Protein AF-E4MF22-F1 (afdb_monomer)

Structure (mmCIF, N/CA/C/O backbone):
data_AF-E4MF22-F1
#
_entry.id   AF-E4MF22-F1
#
loop_
_atom_site.group_PDB
_atom_site.id
_atom_site.type_symbol
_atom_site.label_atom_id
_atom_site.label_alt_id
_atom_site.label_comp_id
_atom_site.label_asym_id
_atom_site.label_entity_id
_atom_site.label_seq_id
_atom_site.pdbx_PDB_ins_code
_atom_site.Cartn_x
_atom_site.Cartn_y
_atom_site.Cartn_z
_atom_site.occupancy
_atom_site.B_iso_or_equiv
_atom_site.auth_seq_id
_atom_site.auth_comp_id
_atom_site.auth_asym_id
_atom_site.auth_atom_id
_atom_site.pdbx_PDB_model_num
ATOM 1 N N . MET A 1 1 ? -32.789 17.897 44.581 1.00 62.75 1 MET A N 1
ATOM 2 C CA . MET A 1 1 ? -32.232 18.444 43.321 1.00 62.75 1 MET A CA 1
ATOM 3 C C . MET A 1 1 ? -33.389 18.902 42.444 1.00 62.75 1 MET A C 1
ATOM 5 O O . MET A 1 1 ? -34.308 18.106 42.280 1.00 62.75 1 MET A O 1
A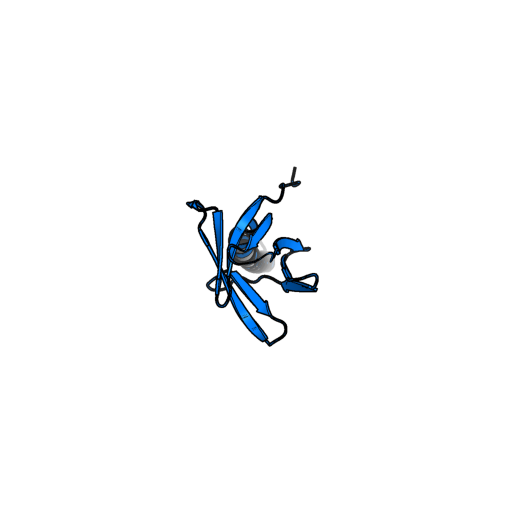TOM 9 N N . PRO A 1 2 ? -33.398 20.145 41.931 1.00 79.56 2 PRO A N 1
ATOM 10 C CA . PRO A 1 2 ? -34.496 20.634 41.097 1.00 79.56 2 PRO A CA 1
ATOM 11 C C . PRO A 1 2 ? -34.624 19.784 39.824 1.00 79.56 2 PRO A C 1
ATOM 13 O O . PRO A 1 2 ? -33.6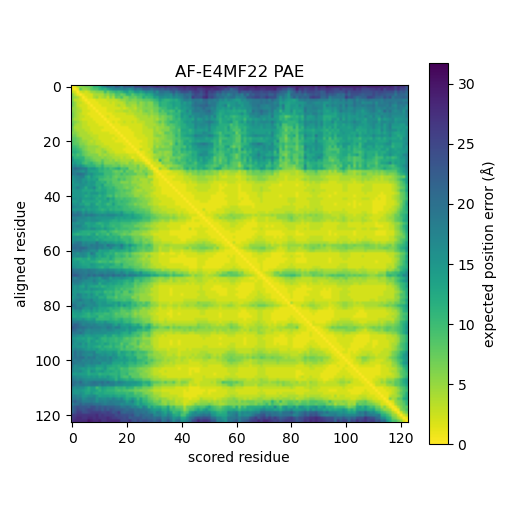14 19.374 39.249 1.00 79.56 2 PRO A O 1
ATOM 16 N N . ALA A 1 3 ? -35.858 19.504 39.394 1.00 76.75 3 ALA A N 1
ATOM 17 C CA . ALA A 1 3 ? -36.154 18.622 38.258 1.00 76.75 3 ALA A CA 1
ATOM 18 C C . ALA A 1 3 ? -35.398 19.027 36.976 1.00 76.75 3 ALA A C 1
ATOM 20 O O . ALA A 1 3 ? -34.868 18.168 36.271 1.00 76.75 3 ALA A O 1
ATOM 21 N N . ALA A 1 4 ? -35.244 20.336 36.760 1.00 77.06 4 ALA A N 1
ATOM 22 C CA . ALA A 1 4 ? -34.482 20.908 35.653 1.00 77.06 4 ALA A CA 1
ATOM 23 C C . ALA A 1 4 ? -32.995 20.498 35.653 1.00 77.06 4 ALA A C 1
ATOM 25 O O . ALA A 1 4 ? -32.436 20.190 34.605 1.00 77.06 4 ALA A O 1
ATOM 26 N N . MET A 1 5 ? -32.352 20.416 36.823 1.00 85.81 5 MET A N 1
ATOM 27 C CA . MET A 1 5 ? -30.935 20.039 36.932 1.00 85.81 5 MET A CA 1
ATOM 28 C C . MET A 1 5 ? -30.717 18.553 36.631 1.00 85.81 5 MET A C 1
ATOM 30 O O . MET A 1 5 ? -29.722 18.179 36.018 1.00 85.81 5 MET A O 1
ATOM 34 N N . LYS A 1 6 ? -31.677 17.702 37.012 1.00 81.56 6 LYS A N 1
ATOM 35 C CA . LYS A 1 6 ? -31.640 16.272 36.685 1.00 81.56 6 LYS A CA 1
ATOM 36 C C . LYS A 1 6 ? -31.788 16.061 35.177 1.00 81.56 6 LYS A C 1
ATOM 38 O O . LYS A 1 6 ? -31.046 15.274 34.603 1.00 81.56 6 LYS A O 1
ATOM 43 N N . GLN A 1 7 ? -32.698 16.793 34.537 1.00 83.88 7 GLN A N 1
ATOM 44 C CA . GLN A 1 7 ? -32.909 16.729 33.091 1.00 83.88 7 GLN A CA 1
ATOM 45 C C . GLN A 1 7 ? -31.681 17.216 32.304 1.00 83.88 7 GLN A C 1
ATOM 47 O O . GLN A 1 7 ? -31.274 16.557 31.350 1.00 83.88 7 GLN A O 1
ATOM 52 N N . LEU A 1 8 ? -31.040 18.305 32.744 1.00 90.69 8 LEU A N 1
ATOM 53 C CA . LEU A 1 8 ? -29.805 18.806 32.137 1.00 90.69 8 LEU A CA 1
ATOM 54 C C . LEU A 1 8 ? -28.663 17.780 32.222 1.00 90.69 8 LEU A C 1
ATOM 56 O O . LEU A 1 8 ? -27.993 17.532 31.225 1.00 90.69 8 LEU A O 1
ATOM 60 N N . LEU A 1 9 ? -28.481 17.133 33.379 1.00 89.62 9 LEU A N 1
ATOM 61 C CA . LEU A 1 9 ? -27.462 16.093 33.558 1.00 89.62 9 LEU A CA 1
ATOM 62 C C . LEU A 1 9 ? -27.671 14.902 32.614 1.00 89.62 9 LEU A C 1
ATOM 64 O O . LEU A 1 9 ? -26.703 14.409 32.040 1.00 89.62 9 LEU A O 1
ATOM 68 N N . TRP A 1 10 ? -28.918 14.466 32.409 1.00 89.25 10 TRP A N 1
ATOM 69 C CA . TRP A 1 10 ? -29.229 13.391 31.460 1.00 89.25 10 TRP A CA 1
ATOM 70 C C . TRP A 1 10 ? -28.922 13.775 30.011 1.00 89.25 10 TRP A C 1
ATOM 72 O O . TRP A 1 10 ? -28.389 12.954 29.266 1.00 89.25 10 TRP A O 1
ATOM 82 N N . ILE A 1 11 ? -29.200 15.022 29.621 1.00 92.38 11 ILE A N 1
ATOM 83 C CA . ILE A 1 11 ? -28.857 15.533 28.288 1.00 92.38 11 ILE A CA 1
ATOM 84 C C . ILE A 1 11 ? -27.334 15.572 28.113 1.00 92.38 11 ILE A C 1
ATOM 86 O O . ILE A 1 11 ? -26.822 15.057 27.122 1.00 92.38 11 ILE A O 1
ATOM 90 N N . CYS A 1 12 ? -26.598 16.111 29.089 1.00 92.31 12 CYS A N 1
ATOM 91 C CA . CYS A 1 12 ? -25.136 16.145 29.053 1.00 92.31 12 CYS A CA 1
ATOM 92 C C . CYS A 1 12 ? -24.529 14.738 28.984 1.00 92.31 12 CYS A C 1
ATOM 94 O O . CYS A 1 12 ? -23.619 14.512 28.191 1.00 92.31 12 CYS A O 1
ATOM 96 N N . ALA A 1 13 ? -25.049 13.787 29.765 1.00 92.44 13 ALA A N 1
ATOM 97 C CA . ALA A 1 13 ? -24.599 12.398 29.735 1.00 92.44 13 ALA A CA 1
ATOM 98 C C . ALA A 1 13 ? -24.860 11.739 28.372 1.00 92.44 13 ALA A C 1
ATOM 100 O O . ALA A 1 13 ? -23.978 11.067 27.843 1.00 92.44 13 ALA A O 1
ATOM 101 N N . GLY A 1 14 ? -26.034 11.971 27.773 1.00 92.00 14 GLY A N 1
ATOM 102 C CA . GLY A 1 14 ? -26.361 11.476 26.435 1.00 92.00 14 GLY A CA 1
ATOM 103 C C . GLY A 1 14 ? -25.440 12.052 25.359 1.00 92.00 14 GLY A C 1
ATOM 104 O O . GLY A 1 14 ? -24.875 11.303 24.566 1.00 92.00 14 GLY A O 1
ATOM 105 N N . ILE A 1 15 ? -25.215 13.369 25.379 1.00 94.00 15 ILE A N 1
ATOM 106 C CA . ILE A 1 15 ? -24.286 14.037 24.459 1.00 94.00 15 ILE A CA 1
ATOM 107 C C . ILE A 1 15 ? -22.873 13.464 24.629 1.00 94.00 15 ILE A C 1
ATOM 109 O O . ILE A 1 15 ? -22.274 13.020 23.651 1.00 94.00 15 ILE A O 1
ATOM 113 N N . LEU A 1 16 ? -22.362 13.384 25.860 1.00 95.12 16 LEU A N 1
ATOM 114 C CA . LEU A 1 16 ? -21.024 12.856 26.139 1.00 95.12 16 LEU A CA 1
ATOM 115 C C . LEU A 1 16 ? -20.868 11.405 25.662 1.00 95.12 16 LEU A C 1
ATOM 117 O O . LEU A 1 16 ? -19.845 11.056 25.072 1.00 95.12 16 LEU A O 1
ATOM 121 N N . LEU A 1 17 ? -21.893 10.572 25.866 1.00 94.31 17 LEU A N 1
ATOM 122 C CA . LEU A 1 17 ? -21.908 9.189 25.396 1.00 94.31 17 LEU A CA 1
ATOM 123 C C . LEU A 1 17 ? -21.828 9.119 23.866 1.00 94.31 17 LEU A C 1
ATOM 125 O O . LEU A 1 17 ? -21.016 8.363 23.335 1.00 94.31 17 LEU A O 1
ATOM 129 N N . THR A 1 18 ? -22.616 9.932 23.154 1.00 92.38 18 THR A N 1
ATOM 130 C CA . THR A 1 18 ? -22.573 9.971 21.682 1.00 92.38 18 THR A CA 1
ATOM 131 C C . THR A 1 18 ? -21.218 10.449 21.158 1.00 92.38 18 THR A C 1
ATOM 133 O O . THR A 1 18 ? -20.654 9.800 20.279 1.00 92.38 18 THR A O 1
ATOM 136 N N . PHE A 1 19 ? -20.635 11.503 21.739 1.00 91.06 19 PHE A N 1
ATOM 137 C CA . PHE A 1 19 ? -19.290 11.965 21.381 1.00 91.06 19 PHE A CA 1
ATOM 138 C C . PHE A 1 19 ? -18.230 10.889 21.614 1.00 91.06 19 PHE A C 1
ATOM 140 O O . PHE A 1 19 ? -17.389 10.659 20.749 1.00 91.06 19 PHE A O 1
ATOM 147 N N . THR A 1 20 ? -18.292 10.199 22.754 1.00 91.25 20 THR A N 1
ATOM 148 C CA . THR A 1 20 ? -17.344 9.127 23.087 1.00 91.25 20 THR A CA 1
ATOM 149 C C . THR A 1 20 ? -17.451 7.970 22.096 1.00 91.25 20 THR A C 1
ATOM 151 O O . THR A 1 20 ? -16.432 7.457 21.638 1.00 91.25 20 THR A O 1
ATOM 154 N N . ALA A 1 21 ? -18.671 7.588 21.709 1.00 90.88 21 ALA A N 1
ATOM 155 C CA . ALA A 1 21 ? -18.893 6.549 20.709 1.00 90.88 21 ALA A CA 1
ATOM 156 C C . ALA A 1 21 ? -18.340 6.943 19.328 1.00 90.88 21 ALA A C 1
ATOM 158 O O . ALA A 1 21 ? -17.672 6.134 18.686 1.00 90.88 21 ALA A O 1
ATOM 159 N N . VAL A 1 22 ? -18.563 8.188 18.887 1.00 89.00 22 VAL A N 1
ATOM 160 C CA . VAL A 1 22 ? -18.039 8.701 17.607 1.00 89.00 22 VAL A CA 1
ATOM 161 C C . VAL A 1 22 ? -16.512 8.749 17.614 1.00 89.00 22 VAL A C 1
ATOM 163 O O . VAL A 1 22 ? -15.885 8.274 16.669 1.00 89.00 22 VAL A O 1
ATOM 166 N N . LEU A 1 23 ? -15.907 9.269 18.684 1.00 84.31 23 LEU A N 1
ATOM 167 C CA . LEU A 1 23 ? -14.452 9.339 18.818 1.00 84.31 23 LEU A CA 1
ATOM 168 C C . LEU A 1 23 ? -13.832 7.934 18.852 1.00 84.31 23 LEU A C 1
ATOM 170 O O . LEU A 1 23 ? -12.838 7.675 18.178 1.00 84.31 23 LEU A O 1
ATOM 174 N N . GLY A 1 24 ? -14.450 7.011 19.592 1.00 82.62 24 GLY A N 1
ATOM 175 C CA . GLY A 1 24 ? -14.030 5.613 19.653 1.00 82.62 24 GLY A CA 1
ATOM 176 C C . GLY A 1 24 ? -14.101 4.925 18.289 1.00 82.62 24 GLY A C 1
ATOM 177 O O . GLY A 1 24 ? -13.145 4.265 17.890 1.00 82.62 24 GLY A O 1
ATOM 178 N N . ALA A 1 25 ? -15.188 5.125 17.539 1.00 80.31 25 ALA A N 1
ATOM 179 C CA . ALA A 1 25 ? -15.314 4.606 16.180 1.00 80.31 25 ALA A CA 1
ATOM 180 C C . ALA A 1 25 ? -14.249 5.205 15.250 1.00 80.31 25 ALA A C 1
ATOM 182 O O . ALA A 1 25 ? -13.572 4.459 14.547 1.00 80.31 25 ALA A O 1
ATOM 183 N N . PHE A 1 26 ? -14.046 6.526 15.286 1.00 75.62 26 PHE A N 1
ATOM 184 C CA . PHE A 1 26 ? -13.014 7.196 14.494 1.00 75.62 26 PHE A CA 1
ATOM 185 C C . PHE A 1 26 ? -11.626 6.615 14.773 1.00 75.62 26 PHE A C 1
ATOM 187 O O . PHE A 1 26 ? -10.930 6.235 13.834 1.00 75.62 26 PHE A O 1
ATOM 194 N N . HIS A 1 27 ? -11.257 6.460 16.048 1.00 75.56 27 HIS A N 1
ATOM 195 C CA . HIS A 1 27 ? -9.999 5.824 16.419 1.00 75.56 27 HIS A CA 1
ATOM 196 C C . HIS A 1 27 ? -9.912 4.397 15.896 1.00 75.56 27 HIS A C 1
ATOM 198 O O . HIS A 1 27 ? -8.900 4.053 15.307 1.00 75.56 27 HIS A O 1
ATOM 204 N N . LEU A 1 28 ? -10.954 3.578 16.044 1.00 74.38 28 LEU A N 1
ATOM 205 C CA . LEU A 1 28 ? -10.922 2.198 15.564 1.00 74.38 28 LEU A CA 1
ATOM 206 C C . LEU A 1 28 ? -10.748 2.109 14.046 1.00 74.38 28 LEU A C 1
ATOM 208 O O . LEU A 1 28 ? -9.914 1.331 13.598 1.00 74.38 28 LEU A O 1
ATOM 212 N N . PHE A 1 29 ? -11.488 2.893 13.259 1.00 67.75 29 PHE A N 1
ATOM 213 C CA . PHE A 1 29 ? -11.389 2.852 11.797 1.00 67.75 29 PHE A CA 1
ATOM 214 C C . PHE A 1 29 ? -10.070 3.442 11.289 1.00 67.75 29 PHE A C 1
ATOM 216 O O . PHE A 1 29 ? -9.388 2.822 10.474 1.00 67.75 29 PHE A O 1
ATOM 223 N N . TYR A 1 30 ? -9.676 4.607 11.798 1.00 68.56 30 TYR A N 1
ATOM 224 C CA . TYR A 1 30 ? -8.482 5.308 11.337 1.00 68.56 30 TYR A CA 1
ATOM 225 C C . TYR A 1 30 ? -7.189 4.601 11.769 1.00 68.56 30 TYR A C 1
ATOM 227 O O . TYR A 1 30 ? -6.289 4.371 10.960 1.00 68.56 30 TYR A O 1
ATOM 235 N N . ASP A 1 31 ? -7.117 4.165 13.029 1.00 77.00 31 ASP A N 1
ATOM 236 C CA . ASP A 1 31 ? -5.995 3.366 13.530 1.00 77.00 31 ASP A CA 1
ATOM 237 C C . ASP A 1 31 ? -5.926 1.998 12.832 1.00 77.00 31 ASP A C 1
ATOM 239 O O . ASP A 1 31 ? -4.855 1.400 12.720 1.00 77.00 31 ASP A O 1
ATOM 243 N N . TYR A 1 32 ? -7.050 1.487 12.321 1.00 78.62 32 TYR A N 1
ATOM 244 C CA . TYR A 1 32 ? -7.056 0.252 11.547 1.00 78.62 32 TYR A CA 1
ATOM 245 C C . TYR A 1 32 ? -6.420 0.423 10.163 1.00 78.62 32 TYR A C 1
ATOM 247 O O . TYR A 1 32 ? -5.538 -0.369 9.821 1.00 78.62 32 TYR A O 1
ATOM 255 N N . GLU A 1 33 ? -6.779 1.458 9.389 1.00 81.75 33 GLU A N 1
ATOM 256 C CA . GLU A 1 33 ? -6.099 1.737 8.110 1.00 81.75 33 GLU A CA 1
ATOM 257 C C . GLU A 1 33 ? -4.598 1.960 8.324 1.00 81.75 33 GLU A C 1
ATOM 259 O O . GLU A 1 33 ? -3.761 1.367 7.635 1.00 81.75 33 GLU A O 1
ATOM 264 N N . TYR A 1 34 ? -4.257 2.741 9.351 1.00 85.50 34 TYR A N 1
ATOM 265 C CA . TYR A 1 34 ? -2.879 3.013 9.732 1.00 85.50 34 TYR A CA 1
ATOM 266 C C . TYR A 1 34 ? -2.107 1.725 10.050 1.00 85.50 34 TYR A C 1
ATOM 268 O O . TYR A 1 34 ? -1.025 1.499 9.506 1.00 85.50 34 TYR A O 1
ATOM 276 N N . ARG A 1 35 ? -2.680 0.815 10.850 1.00 85.88 35 ARG A N 1
ATOM 277 C CA . ARG A 1 35 ? -2.066 -0.485 11.174 1.00 85.88 35 ARG A CA 1
ATOM 278 C C . ARG A 1 35 ? -1.899 -1.405 9.965 1.00 85.88 35 ARG A C 1
ATOM 280 O O . ARG A 1 35 ? -0.990 -2.235 9.971 1.00 85.88 35 ARG A O 1
ATOM 287 N N . LYS A 1 36 ? -2.749 -1.289 8.940 1.00 89.69 36 LYS A N 1
ATOM 288 C CA . LYS A 1 36 ? -2.653 -2.102 7.717 1.00 89.69 36 LYS A CA 1
ATOM 289 C C . LYS A 1 36 ? -1.633 -1.560 6.726 1.00 89.69 36 LYS A C 1
ATOM 291 O O . LYS A 1 36 ? -0.935 -2.358 6.104 1.00 89.69 36 LYS A O 1
ATOM 296 N N . ILE A 1 37 ? -1.521 -0.238 6.597 1.00 92.69 37 ILE A N 1
ATOM 297 C CA . ILE A 1 37 ? -0.639 0.382 5.602 1.00 92.69 37 ILE A CA 1
ATOM 298 C C . ILE A 1 37 ? 0.761 0.642 6.164 1.00 92.69 37 ILE A C 1
ATOM 300 O O . ILE A 1 37 ? 1.740 0.403 5.464 1.00 92.69 37 ILE A O 1
ATOM 304 N N . ARG A 1 38 ? 0.909 1.043 7.434 1.00 91.19 38 ARG A N 1
ATOM 305 C CA . ARG A 1 38 ? 2.223 1.361 8.025 1.00 91.19 38 ARG A CA 1
ATOM 306 C C . ARG A 1 38 ? 3.289 0.267 7.853 1.00 91.19 38 ARG A C 1
ATOM 308 O O . ARG A 1 38 ? 4.430 0.620 7.556 1.00 91.19 38 ARG A O 1
ATOM 315 N N . PRO A 1 39 ? 2.990 -1.042 7.981 1.00 91.25 39 PRO A N 1
ATOM 316 C CA . PRO A 1 39 ? 3.986 -2.092 7.749 1.00 91.25 39 PRO A CA 1
ATOM 317 C C . PRO A 1 39 ? 4.549 -2.112 6.319 1.00 91.25 39 PRO A C 1
ATOM 319 O O . PRO A 1 39 ? 5.625 -2.666 6.080 1.00 91.25 39 PRO A O 1
ATOM 322 N N . LEU A 1 40 ? 3.839 -1.516 5.359 1.00 94.44 40 LEU A N 1
ATOM 323 C CA . LEU A 1 40 ? 4.272 -1.401 3.971 1.00 94.44 40 LEU A CA 1
ATOM 324 C C . LEU A 1 40 ? 5.299 -0.282 3.763 1.00 94.44 40 LEU A C 1
ATOM 326 O O . LEU A 1 40 ? 5.984 -0.279 2.744 1.00 94.44 40 LEU A O 1
ATOM 330 N N . CYS A 1 41 ? 5.447 0.646 4.711 1.00 94.56 41 CYS A N 1
ATOM 331 C CA . CYS A 1 41 ? 6.342 1.785 4.554 1.00 94.56 41 CYS A CA 1
ATOM 332 C C . CYS A 1 41 ? 7.802 1.363 4.365 1.00 94.56 41 CYS A C 1
ATOM 334 O O . CYS A 1 41 ? 8.340 0.526 5.097 1.00 94.56 41 CYS A O 1
ATOM 336 N N . GLY A 1 42 ? 8.467 1.983 3.399 1.00 95.06 42 GLY A N 1
ATOM 337 C CA . GLY A 1 42 ? 9.833 1.672 3.014 1.00 95.06 42 GLY A CA 1
ATOM 338 C C . GLY A 1 42 ? 10.029 1.695 1.507 1.00 95.06 42 GLY A C 1
ATOM 339 O O . GLY A 1 42 ? 9.120 2.032 0.744 1.00 95.06 42 GLY A O 1
ATOM 340 N N . ALA A 1 43 ? 11.240 1.332 1.096 1.00 96.69 43 ALA A N 1
ATOM 341 C CA . ALA A 1 43 ? 11.599 1.197 -0.303 1.00 96.69 43 ALA A CA 1
ATOM 342 C C . ALA A 1 43 ? 11.524 -0.268 -0.737 1.00 96.69 43 ALA A C 1
ATOM 344 O O . ALA A 1 43 ? 11.871 -1.195 0.001 1.00 96.69 43 ALA A O 1
ATOM 345 N N . TRP A 1 44 ? 11.086 -0.446 -1.971 1.00 97.25 44 TRP A N 1
ATOM 346 C CA . TRP A 1 44 ? 10.791 -1.714 -2.603 1.00 97.25 44 TRP A CA 1
ATOM 347 C C . TRP A 1 44 ? 11.359 -1.711 -4.018 1.00 97.25 44 TRP A C 1
ATOM 349 O O . TRP A 1 44 ? 11.419 -0.673 -4.685 1.00 97.25 44 TRP A O 1
ATOM 359 N N . HIS A 1 45 ? 11.773 -2.881 -4.482 1.00 96.50 45 HIS A N 1
ATOM 360 C CA . HIS A 1 45 ? 12.322 -3.070 -5.815 1.00 96.50 45 HIS A CA 1
ATOM 361 C C . HIS A 1 45 ? 11.606 -4.212 -6.519 1.00 96.50 45 HIS A C 1
ATOM 363 O O . HIS A 1 45 ? 11.334 -5.239 -5.892 1.00 96.50 45 HIS A O 1
ATOM 369 N N . SER A 1 46 ? 11.271 -4.002 -7.790 1.00 95.88 46 SER A N 1
ATOM 370 C CA . SER A 1 46 ? 10.621 -5.012 -8.619 1.00 95.88 46 SER A CA 1
ATOM 371 C C . SER A 1 46 ? 11.490 -6.269 -8.729 1.00 95.88 46 SER A C 1
ATOM 373 O O . SER A 1 46 ? 12.716 -6.234 -8.612 1.00 95.88 46 SER A O 1
ATOM 375 N N . THR A 1 47 ? 10.828 -7.410 -8.899 1.00 95.12 47 THR A N 1
ATOM 376 C CA . THR A 1 47 ? 11.475 -8.696 -9.180 1.00 95.12 47 THR A CA 1
ATOM 377 C C . THR A 1 47 ? 11.645 -8.970 -10.676 1.00 95.12 47 THR A C 1
ATOM 379 O O . THR A 1 47 ? 12.303 -9.948 -11.027 1.00 95.12 47 THR A O 1
ATOM 382 N N . LEU A 1 48 ? 11.078 -8.125 -11.544 1.00 92.62 48 LEU A N 1
ATOM 383 C CA . LEU A 1 48 ? 11.071 -8.287 -12.999 1.00 92.62 48 LEU A CA 1
ATOM 384 C C . LEU A 1 48 ? 11.928 -7.248 -13.730 1.00 92.62 48 LEU A C 1
ATOM 386 O O . LEU A 1 48 ? 12.548 -7.584 -14.738 1.00 92.62 48 LEU A O 1
ATOM 390 N N . ASP A 1 49 ? 11.943 -5.995 -13.273 1.00 92.56 49 ASP A N 1
ATOM 391 C CA . ASP A 1 49 ? 12.685 -4.908 -13.915 1.00 92.56 49 ASP A CA 1
ATOM 392 C C . ASP A 1 49 ? 13.235 -3.886 -12.897 1.00 92.56 49 ASP A C 1
ATOM 394 O O . ASP A 1 49 ? 13.126 -4.060 -11.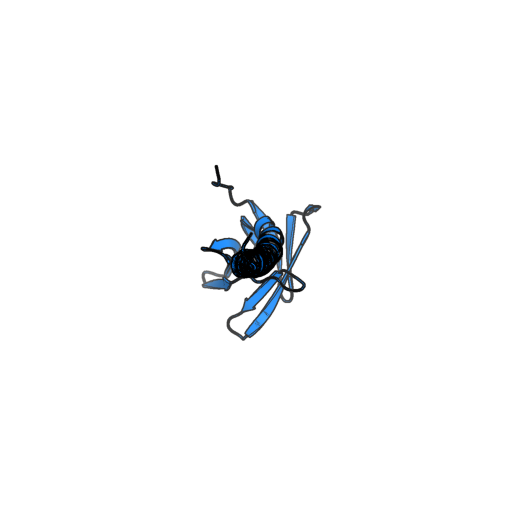686 1.00 92.56 49 ASP A O 1
ATOM 398 N N . ASP A 1 50 ? 13.845 -2.801 -13.385 1.00 92.12 50 ASP A N 1
ATOM 399 C CA . ASP A 1 50 ? 14.446 -1.760 -12.536 1.00 92.12 50 ASP A CA 1
ATOM 400 C C . ASP A 1 50 ? 13.419 -0.854 -11.820 1.00 92.12 50 ASP A C 1
ATOM 402 O O . ASP A 1 50 ? 13.789 0.185 -11.255 1.00 92.12 50 ASP A O 1
ATOM 406 N N . THR A 1 51 ? 12.124 -1.192 -11.842 1.00 95.50 51 THR A N 1
ATOM 407 C CA . THR A 1 51 ? 11.080 -0.391 -11.196 1.00 95.50 51 THR A CA 1
ATOM 408 C C . THR A 1 51 ? 11.308 -0.314 -9.688 1.00 95.50 51 THR A C 1
ATOM 410 O O . THR A 1 51 ? 11.551 -1.306 -8.992 1.00 95.50 51 THR A O 1
ATOM 413 N N . ARG A 1 52 ? 11.207 0.905 -9.158 1.00 96.06 52 ARG A N 1
ATOM 414 C CA . ARG A 1 52 ? 11.303 1.190 -7.724 1.00 96.06 52 ARG A CA 1
ATOM 415 C C . ARG A 1 52 ? 9.965 1.663 -7.203 1.00 96.06 52 ARG A C 1
ATOM 417 O O . ARG A 1 52 ? 9.254 2.393 -7.884 1.00 96.06 52 ARG A O 1
ATOM 424 N N . LEU A 1 53 ? 9.650 1.266 -5.983 1.00 95.75 53 LEU A N 1
ATOM 425 C CA . LEU A 1 53 ? 8.415 1.624 -5.313 1.00 95.75 53 LEU A CA 1
ATOM 426 C C . LEU A 1 53 ? 8.755 2.099 -3.903 1.00 95.75 53 LEU A C 1
ATOM 428 O O . LEU A 1 53 ? 9.524 1.459 -3.192 1.00 95.75 53 LEU A O 1
ATOM 432 N N . VAL A 1 54 ? 8.209 3.237 -3.495 1.00 97.19 54 VAL A N 1
ATOM 433 C CA . VAL A 1 54 ? 8.369 3.774 -2.141 1.00 97.19 54 VAL A CA 1
ATOM 434 C C . VAL A 1 54 ? 6.992 3.992 -1.549 1.00 97.19 54 VAL A C 1
ATOM 436 O O . VAL A 1 54 ? 6.142 4.612 -2.182 1.00 97.19 54 VAL A O 1
ATOM 439 N N . ILE A 1 55 ? 6.776 3.480 -0.340 1.00 96.81 55 ILE A N 1
ATOM 440 C CA . ILE A 1 55 ? 5.574 3.751 0.448 1.00 96.81 55 ILE A CA 1
ATOM 441 C C . ILE A 1 55 ? 5.990 4.541 1.676 1.00 96.81 55 ILE A C 1
ATOM 443 O O . ILE A 1 55 ? 6.900 4.137 2.403 1.00 96.81 55 ILE A O 1
ATOM 447 N N . GLU A 1 56 ? 5.323 5.660 1.917 1.00 95.50 56 GLU A N 1
ATOM 448 C CA . GLU A 1 56 ? 5.658 6.551 3.021 1.00 95.50 56 GLU A CA 1
ATOM 449 C C . GLU A 1 56 ? 4.425 7.286 3.558 1.00 95.50 56 GLU A C 1
ATOM 451 O O . GLU A 1 56 ? 3.439 7.463 2.829 1.00 95.50 56 GLU A O 1
ATOM 456 N N . PRO A 1 57 ? 4.455 7.712 4.832 1.00 93.31 57 PRO A N 1
ATOM 457 C CA . PRO A 1 57 ? 3.446 8.613 5.361 1.00 93.31 57 PRO A CA 1
ATOM 458 C C . PRO A 1 57 ? 3.506 9.970 4.645 1.00 93.31 57 PRO A C 1
ATOM 460 O O . PRO A 1 57 ? 4.574 10.479 4.309 1.00 93.31 57 PRO A O 1
ATOM 463 N N . CYS A 1 58 ? 2.343 10.568 4.425 1.00 89.38 58 CYS A N 1
ATOM 464 C CA . CYS A 1 58 ? 2.164 11.882 3.828 1.00 89.38 58 CYS A CA 1
ATOM 465 C C . CYS A 1 58 ? 1.023 12.591 4.562 1.00 89.38 58 CYS A C 1
ATOM 467 O O . CYS A 1 58 ? -0.150 12.405 4.235 1.00 89.38 58 CYS A O 1
ATOM 469 N N . GLY A 1 59 ? 1.380 13.388 5.572 1.00 86.69 59 GLY A N 1
ATOM 470 C CA . GLY A 1 59 ? 0.412 13.971 6.498 1.00 86.69 59 GLY A CA 1
ATOM 471 C C . GLY A 1 59 ? -0.272 12.885 7.326 1.00 86.69 59 GLY A C 1
ATOM 472 O O . GLY A 1 59 ? 0.391 12.090 7.986 1.00 86.69 59 GLY A O 1
ATOM 473 N N . ASP A 1 60 ? -1.597 12.855 7.261 1.00 82.81 60 ASP A N 1
ATOM 474 C CA . ASP A 1 60 ? -2.470 11.891 7.930 1.00 82.81 60 ASP A CA 1
ATOM 475 C C . ASP A 1 60 ? -2.640 10.585 7.113 1.00 82.81 60 ASP A C 1
ATOM 477 O O . ASP A 1 60 ? -3.183 9.590 7.583 1.00 82.81 60 ASP A O 1
ATOM 481 N N . LYS A 1 61 ? -2.139 10.545 5.876 1.00 90.12 61 LYS A N 1
ATOM 482 C CA . LYS A 1 61 ? -2.325 9.420 4.950 1.00 90.12 61 LYS A CA 1
ATOM 483 C C . LYS A 1 61 ? -1.004 8.773 4.570 1.00 90.12 61 LYS A C 1
ATOM 485 O O . LYS A 1 61 ? 0.064 9.124 5.062 1.00 90.12 61 LYS A O 1
ATOM 490 N N . PHE A 1 62 ? -1.080 7.820 3.651 1.00 94.31 62 PHE A N 1
ATOM 491 C CA . PHE A 1 62 ? 0.076 7.189 3.033 1.00 94.31 62 PHE A CA 1
ATOM 492 C C . PHE A 1 62 ? 0.046 7.421 1.532 1.00 94.31 62 PHE A C 1
ATOM 494 O O . PHE A 1 62 ? -1.023 7.491 0.918 1.00 94.31 62 PHE A O 1
ATOM 501 N N . ARG A 1 63 ? 1.228 7.507 0.934 1.00 96.25 63 ARG A N 1
ATOM 502 C CA . ARG A 1 63 ? 1.386 7.560 -0.514 1.00 96.25 63 ARG A CA 1
ATOM 503 C C . ARG A 1 63 ? 2.291 6.445 -0.996 1.00 96.25 63 ARG A C 1
ATOM 505 O O . ARG A 1 63 ? 3.168 5.984 -0.268 1.00 96.25 63 ARG A O 1
ATOM 512 N N . ILE A 1 64 ? 2.064 6.048 -2.235 1.00 97.44 64 ILE A N 1
ATOM 513 C CA . ILE A 1 64 ? 2.914 5.153 -3.000 1.00 97.44 64 ILE A CA 1
ATOM 514 C C . ILE A 1 64 ? 3.491 5.931 -4.179 1.00 97.44 64 ILE A C 1
ATOM 516 O O . ILE A 1 64 ? 2.744 6.543 -4.941 1.00 97.44 64 ILE A O 1
ATOM 520 N N . THR A 1 65 ? 4.810 5.890 -4.327 1.00 97.44 65 THR A N 1
ATOM 521 C CA . THR A 1 65 ? 5.532 6.454 -5.468 1.00 97.44 65 THR A CA 1
ATOM 522 C C . THR A 1 65 ? 6.170 5.323 -6.252 1.00 97.44 65 THR A C 1
ATOM 524 O O . THR A 1 65 ? 6.954 4.561 -5.690 1.00 97.44 65 THR A O 1
ATOM 527 N N . ILE A 1 66 ? 5.846 5.208 -7.536 1.00 96.06 66 ILE A N 1
ATOM 528 C CA . ILE A 1 66 ? 6.376 4.178 -8.432 1.00 96.06 66 ILE A CA 1
ATOM 529 C C . ILE A 1 66 ? 7.231 4.871 -9.480 1.00 96.06 66 ILE A C 1
ATOM 531 O O . ILE A 1 66 ? 6.738 5.716 -10.221 1.00 96.06 66 ILE A O 1
ATOM 535 N N . THR A 1 67 ? 8.506 4.506 -9.550 1.00 96.50 67 THR A N 1
ATOM 536 C CA . THR A 1 67 ? 9.465 5.040 -10.513 1.00 96.50 67 THR A CA 1
ATOM 537 C C . THR A 1 67 ? 9.851 3.961 -11.509 1.00 96.50 67 THR A C 1
ATOM 539 O O . THR A 1 67 ? 10.463 2.958 -11.139 1.00 96.50 67 THR A O 1
ATOM 542 N N . ARG A 1 68 ? 9.552 4.195 -12.786 1.00 92.94 68 ARG A N 1
ATOM 543 C CA . ARG A 1 68 ? 9.880 3.309 -13.902 1.00 92.94 68 ARG A CA 1
ATOM 544 C C . ARG A 1 68 ? 10.606 4.089 -14.989 1.00 92.94 68 ARG A C 1
ATOM 546 O O . ARG A 1 68 ? 10.085 5.076 -15.494 1.00 92.94 68 ARG A O 1
ATOM 553 N N . ARG A 1 69 ? 11.811 3.641 -15.366 1.00 89.88 69 ARG A N 1
ATOM 554 C CA . ARG A 1 69 ? 12.617 4.228 -16.462 1.00 89.88 69 ARG A CA 1
ATOM 555 C C . ARG A 1 69 ? 12.762 5.763 -16.385 1.00 89.88 69 ARG A C 1
ATOM 557 O O . ARG A 1 69 ? 12.764 6.438 -17.406 1.00 89.88 69 ARG A O 1
ATOM 564 N N . GLY A 1 70 ? 12.873 6.310 -15.173 1.00 86.44 70 GLY A N 1
ATOM 565 C CA . GLY A 1 70 ? 13.030 7.752 -14.934 1.00 86.44 70 GLY A CA 1
ATOM 566 C C . GLY A 1 70 ? 11.725 8.548 -14.811 1.00 86.44 70 GLY A C 1
ATOM 567 O O . GLY A 1 70 ? 11.777 9.725 -14.469 1.00 86.44 70 GLY A O 1
ATOM 568 N N . THR A 1 71 ? 10.562 7.928 -15.021 1.00 92.62 71 THR A N 1
ATOM 569 C CA . THR A 1 71 ? 9.249 8.540 -14.770 1.00 92.62 71 THR A CA 1
ATOM 570 C C . THR A 1 71 ? 8.707 8.070 -13.429 1.00 92.62 71 THR A C 1
ATOM 572 O O . THR A 1 71 ? 8.760 6.878 -13.133 1.00 92.62 71 THR A O 1
ATOM 575 N N . SER A 1 72 ? 8.177 8.996 -12.631 1.00 94.19 72 SER A N 1
ATOM 576 C CA . SER A 1 72 ? 7.588 8.699 -11.326 1.00 94.19 72 SER A CA 1
ATOM 577 C C . SER A 1 72 ? 6.113 9.067 -11.294 1.00 94.19 72 SER A C 1
ATOM 579 O O . SER A 1 72 ? 5.739 10.168 -11.689 1.00 94.19 72 SER A O 1
ATOM 581 N N . GLU A 1 73 ? 5.298 8.166 -10.764 1.00 95.19 73 GLU A N 1
ATOM 582 C CA . GLU A 1 73 ? 3.881 8.384 -10.486 1.00 95.19 73 GLU A CA 1
ATOM 583 C C . GLU A 1 73 ? 3.652 8.280 -8.981 1.00 95.19 73 GLU A C 1
ATOM 585 O O . GLU A 1 73 ? 4.310 7.490 -8.305 1.00 95.19 73 GLU A O 1
ATOM 590 N N . THR A 1 74 ? 2.762 9.105 -8.430 1.00 96.94 74 THR A N 1
ATOM 591 C CA . THR A 1 74 ? 2.478 9.131 -6.990 1.00 96.94 74 THR A CA 1
ATOM 592 C C . THR A 1 74 ? 0.980 9.080 -6.753 1.00 96.94 74 THR A C 1
ATOM 594 O O . THR A 1 74 ? 0.229 9.878 -7.317 1.00 96.94 74 THR A O 1
ATOM 597 N N . HIS A 1 75 ? 0.549 8.175 -5.877 1.00 97.00 75 HIS A N 1
ATOM 598 C CA . HIS A 1 75 ? -0.859 7.963 -5.557 1.00 97.00 75 HIS A CA 1
ATOM 599 C C . HIS A 1 75 ? -1.079 7.879 -4.050 1.00 97.00 75 HIS A C 1
ATOM 601 O O . HIS A 1 75 ? -0.210 7.423 -3.307 1.00 97.00 75 HIS A O 1
ATOM 607 N N . ALA A 1 76 ? -2.260 8.295 -3.598 1.00 95.81 76 ALA A N 1
ATOM 608 C CA . ALA A 1 76 ? -2.698 8.030 -2.235 1.00 95.81 76 ALA A CA 1
ATOM 609 C C . ALA A 1 76 ? -3.034 6.540 -2.073 1.00 95.81 76 ALA A C 1
ATOM 611 O O . ALA A 1 76 ? -3.629 5.930 -2.966 1.00 95.81 76 ALA A O 1
ATOM 612 N N . LEU A 1 77 ? -2.649 5.971 -0.933 1.00 96.06 77 LEU A N 1
ATOM 613 C CA . LEU A 1 77 ? -3.045 4.626 -0.536 1.00 96.06 77 LEU A CA 1
ATOM 614 C C . LEU A 1 77 ? -4.321 4.679 0.298 1.00 96.06 77 LEU A C 1
ATOM 616 O O . LEU A 1 77 ? -4.509 5.567 1.130 1.00 96.06 77 LEU A O 1
ATOM 620 N N . HIS A 1 78 ? -5.164 3.680 0.088 1.00 93.12 78 HIS A N 1
ATOM 621 C CA . HIS A 1 78 ? -6.433 3.504 0.774 1.00 93.12 78 HIS A CA 1
ATOM 622 C C . HIS A 1 78 ? -6.558 2.070 1.271 1.00 93.12 78 HIS A C 1
ATOM 624 O O . HIS A 1 78 ? -5.935 1.156 0.724 1.00 93.12 78 HIS A O 1
ATOM 630 N N . TYR A 1 79 ? -7.397 1.859 2.280 1.00 91.00 79 TYR A N 1
ATOM 631 C CA . TYR A 1 79 ? -7.765 0.528 2.732 1.00 91.00 79 TYR A CA 1
ATOM 632 C C . TYR A 1 79 ? -9.285 0.359 2.679 1.00 91.00 79 TYR A C 1
ATOM 634 O O . TYR A 1 79 ? -10.044 1.252 3.036 1.00 91.00 79 TYR A O 1
ATOM 642 N N . LYS A 1 80 ? -9.744 -0.798 2.201 1.00 87.69 80 LYS A N 1
ATOM 643 C CA . LYS A 1 80 ? -11.151 -1.206 2.316 1.00 87.69 80 LYS A CA 1
ATOM 644 C C . LYS A 1 80 ? -11.228 -2.687 2.661 1.00 87.69 80 LYS A C 1
ATOM 646 O O . LYS A 1 80 ? -11.415 -3.040 3.816 1.00 87.69 80 LYS A O 1
ATOM 651 N N . ASP A 1 81 ? -10.985 -3.530 1.663 1.00 87.88 81 ASP A N 1
ATOM 652 C CA . ASP A 1 81 ? -10.862 -4.985 1.821 1.00 87.88 81 ASP A CA 1
ATOM 653 C C . ASP A 1 81 ? -9.377 -5.400 1.795 1.00 87.88 81 ASP A C 1
ATOM 655 O O . ASP A 1 81 ? -8.920 -6.254 2.555 1.00 87.88 81 ASP A O 1
ATOM 659 N N . CYS A 1 82 ? -8.595 -4.700 0.973 1.00 91.25 82 CYS A N 1
ATOM 660 C CA . CYS A 1 82 ? -7.141 -4.747 0.877 1.00 91.25 82 CYS A CA 1
ATOM 661 C C . CYS A 1 82 ? -6.592 -3.316 0.764 1.00 91.25 82 CYS A C 1
ATOM 663 O O . CYS A 1 82 ? -7.356 -2.356 0.612 1.00 91.25 82 CYS A O 1
ATOM 665 N N . VAL A 1 83 ? -5.270 -3.173 0.868 1.00 95.50 83 VAL A N 1
ATOM 666 C CA . VAL A 1 83 ? -4.602 -1.903 0.564 1.00 95.50 83 VAL A CA 1
ATOM 667 C C . VAL A 1 83 ? -4.642 -1.700 -0.947 1.00 95.50 83 VAL A C 1
ATOM 669 O O . VAL A 1 83 ? -4.402 -2.649 -1.681 1.00 95.50 83 VAL A O 1
ATOM 672 N N . TYR A 1 84 ? -4.945 -0.498 -1.426 1.00 96.75 84 TYR A N 1
ATOM 673 C CA . TYR A 1 84 ? -4.999 -0.215 -2.860 1.00 96.75 84 TYR A CA 1
ATOM 674 C C . TYR A 1 84 ? -4.668 1.244 -3.177 1.00 96.75 84 TYR A C 1
ATOM 676 O O . TYR A 1 84 ? -4.706 2.110 -2.300 1.00 96.75 84 TYR A O 1
ATOM 684 N N . TYR A 1 85 ? -4.388 1.520 -4.448 1.00 96.75 85 TYR A N 1
ATOM 685 C CA . TYR A 1 85 ? -4.415 2.869 -5.012 1.00 96.75 85 TYR A CA 1
ATOM 686 C C . TYR A 1 85 ? -5.148 2.885 -6.355 1.00 96.75 85 TYR A C 1
ATOM 688 O O . TYR A 1 85 ? -5.371 1.846 -6.981 1.00 96.75 85 TYR A O 1
ATOM 696 N N . THR A 1 86 ? -5.511 4.083 -6.805 1.00 96.88 86 THR A N 1
ATOM 697 C CA . THR A 1 86 ? -6.099 4.307 -8.129 1.00 96.88 86 THR A CA 1
ATOM 698 C C . THR A 1 86 ? -5.066 4.991 -9.017 1.00 96.88 86 THR A C 1
ATOM 700 O O . THR A 1 86 ? -4.650 6.114 -8.734 1.00 96.88 86 THR A O 1
ATOM 703 N N . ALA A 1 87 ? -4.636 4.307 -10.077 1.00 94.31 87 ALA A N 1
ATOM 704 C CA . ALA A 1 87 ? -3.717 4.854 -11.072 1.00 94.31 87 ALA A CA 1
ATOM 705 C C . ALA A 1 87 ? -4.377 6.001 -11.860 1.00 94.31 87 ALA A C 1
ATOM 707 O O . ALA A 1 87 ? -5.605 6.093 -11.912 1.00 94.31 87 ALA A O 1
ATOM 708 N N . TYR A 1 88 ? -3.590 6.841 -12.544 1.00 89.19 88 TYR A N 1
ATOM 709 C CA . TYR A 1 88 ? -4.122 7.998 -13.289 1.00 89.19 88 TYR A CA 1
ATOM 710 C C . TYR A 1 88 ? -5.179 7.633 -14.349 1.00 89.19 88 TYR A C 1
ATOM 712 O O . TYR A 1 88 ? -6.064 8.432 -14.632 1.00 89.19 88 TYR A O 1
ATOM 720 N N . GLY A 1 89 ? -5.155 6.404 -14.878 1.00 89.62 89 GLY A N 1
ATOM 721 C CA . GLY A 1 89 ? -6.188 5.873 -15.778 1.00 89.62 89 GLY A CA 1
ATOM 722 C C . GLY A 1 89 ? -7.473 5.382 -15.091 1.00 89.62 89 GLY A C 1
ATOM 723 O O . GLY A 1 89 ? -8.236 4.643 -15.706 1.00 89.62 89 GLY A O 1
ATOM 724 N N . GLY A 1 90 ? -7.683 5.687 -13.807 1.00 93.75 90 GLY A N 1
ATOM 725 C CA . GLY A 1 90 ? -8.841 5.238 -13.022 1.00 93.75 90 GLY A CA 1
ATOM 726 C C . GLY A 1 90 ? -8.812 3.756 -12.630 1.00 93.75 90 GLY A C 1
ATOM 727 O O . GLY A 1 90 ? -9.743 3.259 -11.999 1.00 93.75 90 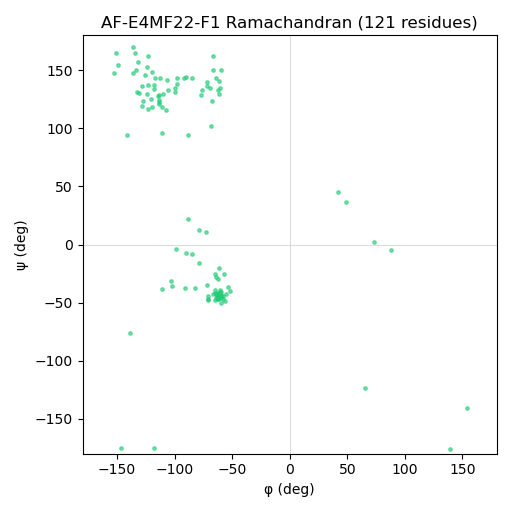GLY A O 1
ATOM 728 N N . ARG A 1 91 ? -7.747 3.028 -12.9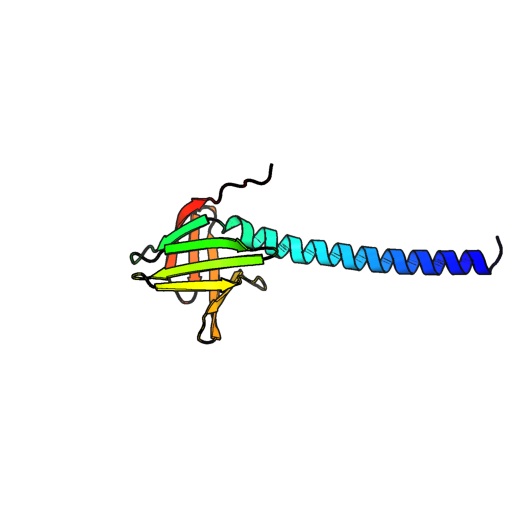86 1.00 94.81 91 ARG A N 1
ATOM 729 C CA . ARG A 1 91 ? -7.594 1.607 -12.663 1.00 94.81 91 ARG A CA 1
ATOM 730 C C . ARG A 1 91 ? -7.189 1.435 -11.203 1.00 94.81 91 ARG A C 1
ATOM 732 O O . ARG A 1 91 ? -6.191 2.004 -10.766 1.00 94.81 91 ARG A O 1
ATOM 739 N N . ARG A 1 92 ? -7.928 0.593 -10.485 1.00 96.19 92 ARG A N 1
ATOM 740 C CA . ARG A 1 92 ? -7.581 0.156 -9.132 1.00 96.19 92 ARG A CA 1
ATOM 741 C C . ARG A 1 92 ? -6.466 -0.888 -9.169 1.00 96.19 92 ARG A C 1
ATOM 743 O O . ARG A 1 92 ? -6.547 -1.831 -9.954 1.00 96.19 92 ARG A O 1
ATOM 750 N N . ILE A 1 93 ? -5.465 -0.702 -8.314 1.00 97.06 93 ILE A N 1
ATOM 751 C CA . ILE A 1 93 ? -4.340 -1.613 -8.108 1.00 97.06 93 ILE A CA 1
ATOM 752 C C . ILE A 1 93 ? -4.313 -2.005 -6.634 1.00 97.06 93 ILE A C 1
ATOM 754 O O . ILE A 1 93 ? -4.130 -1.150 -5.765 1.00 97.06 93 ILE A O 1
ATOM 758 N N . ASP A 1 94 ? -4.504 -3.288 -6.363 1.00 97.25 94 ASP A N 1
ATOM 759 C CA . ASP A 1 94 ? -4.519 -3.852 -5.018 1.00 97.25 94 ASP A CA 1
ATOM 760 C C . ASP A 1 94 ? -3.115 -4.300 -4.595 1.00 97.25 94 ASP A C 1
ATOM 762 O O . ASP A 1 94 ? -2.331 -4.787 -5.407 1.00 97.25 94 ASP A O 1
ATOM 766 N N . LEU A 1 95 ? -2.794 -4.134 -3.315 1.00 97.06 95 LEU A N 1
ATOM 767 C CA . LEU A 1 95 ? -1.510 -4.446 -2.699 1.00 97.06 95 LEU A CA 1
ATOM 768 C C . LEU A 1 95 ? -1.682 -5.596 -1.702 1.00 97.06 95 LEU A C 1
ATOM 770 O O . LEU A 1 95 ? -2.443 -5.496 -0.736 1.00 97.06 95 LEU A O 1
ATOM 774 N N . PHE A 1 96 ? -0.905 -6.660 -1.895 1.00 95.50 96 PHE A N 1
ATOM 775 C CA . PHE A 1 96 ? -0.861 -7.823 -1.012 1.00 95.50 96 PHE A CA 1
ATOM 776 C C . PHE A 1 96 ? 0.541 -8.001 -0.444 1.00 95.50 96 PHE A C 1
ATOM 778 O O . PHE A 1 96 ? 1.502 -8.225 -1.177 1.00 95.50 96 PHE A O 1
ATOM 785 N N . TYR A 1 97 ? 0.659 -7.911 0.877 1.00 93.31 97 TYR A N 1
ATOM 786 C CA . TYR A 1 97 ? 1.929 -8.056 1.577 1.00 93.31 97 TYR A CA 1
ATOM 787 C C . TYR A 1 97 ? 2.021 -9.391 2.293 1.00 93.31 97 TYR A C 1
ATOM 789 O O . TYR A 1 97 ? 1.107 -9.780 3.019 1.00 93.31 97 TYR A O 1
ATOM 797 N N . THR A 1 98 ? 3.158 -10.057 2.114 1.00 91.31 98 THR A N 1
ATOM 798 C CA . THR A 1 98 ? 3.498 -11.310 2.788 1.00 91.31 98 THR A CA 1
ATOM 799 C C . THR A 1 98 ? 4.638 -11.048 3.774 1.00 91.31 98 THR A C 1
ATOM 801 O O . THR A 1 98 ? 5.801 -11.066 3.364 1.00 91.31 98 THR A O 1
ATOM 804 N N . PRO A 1 99 ? 4.347 -10.822 5.072 1.00 87.12 99 PRO A N 1
ATOM 805 C CA . PRO A 1 99 ? 5.371 -10.483 6.059 1.00 87.12 99 PRO A CA 1
ATOM 806 C C . PRO A 1 99 ? 6.538 -11.478 6.162 1.00 87.12 99 PRO A C 1
ATOM 808 O O . PRO A 1 99 ? 7.674 -11.014 6.216 1.00 87.12 99 PRO A O 1
ATOM 811 N N . PRO A 1 100 ? 6.324 -12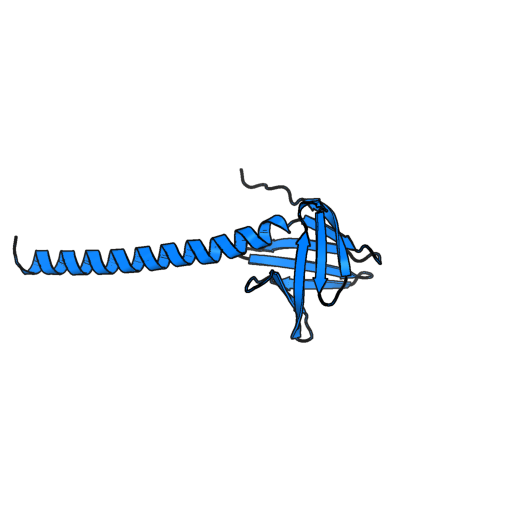.813 6.140 1.00 87.25 100 PRO A N 1
ATOM 812 C CA . PRO A 1 100 ? 7.429 -13.772 6.236 1.00 87.25 100 PRO A CA 1
ATOM 813 C C . PRO A 1 100 ? 8.440 -13.686 5.087 1.00 87.25 100 PRO A C 1
ATOM 815 O O . PRO A 1 100 ? 9.612 -13.987 5.281 1.00 87.25 100 PRO A O 1
ATOM 818 N N . ALA A 1 101 ? 7.988 -13.285 3.896 1.00 87.50 101 ALA A N 1
ATOM 819 C CA . ALA A 1 101 ? 8.814 -13.207 2.692 1.00 87.50 101 ALA A CA 1
ATOM 820 C C . ALA A 1 101 ? 9.317 -11.785 2.396 1.00 87.50 101 ALA A C 1
ATOM 822 O O . ALA A 1 101 ? 10.032 -11.585 1.417 1.00 87.50 101 ALA A O 1
ATOM 823 N N . ASP A 1 102 ? 8.896 -10.806 3.202 1.00 90.00 102 ASP A N 1
ATOM 824 C CA . ASP A 1 102 ? 9.063 -9.371 2.961 1.00 90.00 102 ASP A CA 1
ATOM 825 C C . ASP A 1 102 ? 8.794 -8.970 1.495 1.00 90.00 102 ASP A C 1
ATOM 827 O O . ASP A 1 102 ? 9.559 -8.245 0.849 1.00 90.00 102 ASP A O 1
ATOM 831 N N . ALA A 1 103 ? 7.699 -9.520 0.964 1.00 93.81 103 ALA A N 1
ATOM 832 C CA . ALA A 1 103 ? 7.312 -9.429 -0.435 1.00 93.81 103 ALA A CA 1
ATOM 833 C C . ALA A 1 103 ? 5.976 -8.700 -0.577 1.00 93.81 103 ALA A C 1
ATOM 835 O O . ALA A 1 103 ? 5.032 -8.955 0.179 1.00 93.81 103 ALA A O 1
ATOM 836 N N . LEU A 1 104 ? 5.901 -7.814 -1.564 1.00 96.69 104 LEU A N 1
ATOM 837 C CA . LEU A 1 104 ? 4.726 -7.015 -1.887 1.00 96.69 104 LEU A CA 1
ATOM 838 C C . LEU A 1 104 ? 4.285 -7.314 -3.318 1.00 96.69 104 LEU A C 1
ATOM 840 O O . LEU A 1 104 ? 5.077 -7.184 -4.241 1.00 96.69 104 LEU A O 1
ATOM 844 N N . LEU A 1 105 ? 3.028 -7.694 -3.507 1.00 96.94 105 LEU A N 1
ATOM 845 C CA . LEU A 1 105 ? 2.436 -7.964 -4.813 1.00 96.94 105 LEU A CA 1
ATOM 846 C C . LEU A 1 105 ? 1.419 -6.875 -5.161 1.00 96.94 105 LEU A C 1
ATOM 848 O O . LEU A 1 105 ? 0.532 -6.593 -4.356 1.00 96.94 105 LEU A O 1
ATOM 852 N N . LEU A 1 106 ? 1.530 -6.304 -6.360 1.00 96.12 106 LEU A N 1
ATOM 853 C CA . LEU A 1 106 ? 0.544 -5.392 -6.940 1.00 96.12 106 LEU A CA 1
ATOM 854 C C . LEU A 1 106 ? -0.336 -6.158 -7.932 1.00 96.12 106 LEU A C 1
ATOM 856 O O . LEU A 1 106 ? 0.175 -6.862 -8.802 1.00 96.12 106 LEU A O 1
ATOM 860 N N . VAL A 1 107 ? -1.656 -6.005 -7.830 1.00 95.81 107 VAL A N 1
ATOM 861 C CA . VAL A 1 107 ? -2.628 -6.701 -8.681 1.00 95.81 107 VAL A CA 1
ATOM 862 C C . VAL A 1 107 ? -3.612 -5.708 -9.309 1.00 95.81 107 VAL A C 1
ATOM 864 O O . VAL A 1 107 ? -4.360 -5.055 -8.582 1.00 95.81 107 VAL A O 1
ATOM 867 N N . PRO A 1 108 ? -3.672 -5.617 -10.652 1.00 93.44 108 PRO A N 1
ATOM 868 C CA . PRO A 1 108 ? -2.691 -6.149 -11.600 1.00 93.44 108 PRO A CA 1
ATOM 869 C C . PRO A 1 108 ? -1.352 -5.413 -11.473 1.00 93.44 108 PRO A C 1
ATOM 871 O O . PRO A 1 108 ? -1.320 -4.221 -11.176 1.00 93.44 108 PRO A O 1
ATOM 874 N N . GLY A 1 109 ? -0.248 -6.094 -11.754 1.00 90.44 109 GLY A N 1
ATOM 875 C CA . GLY A 1 109 ? 1.064 -5.473 -11.655 1.00 90.44 109 GLY A CA 1
ATOM 876 C C . GLY A 1 109 ? 2.158 -6.485 -11.381 1.00 90.44 109 GLY A C 1
ATOM 877 O O . GLY A 1 109 ? 2.169 -7.571 -11.956 1.00 90.44 109 GLY A O 1
ATOM 878 N N . ASP A 1 110 ? 3.087 -6.075 -10.532 1.00 92.62 110 ASP A N 1
ATOM 879 C CA . ASP A 1 110 ? 4.371 -6.729 -10.330 1.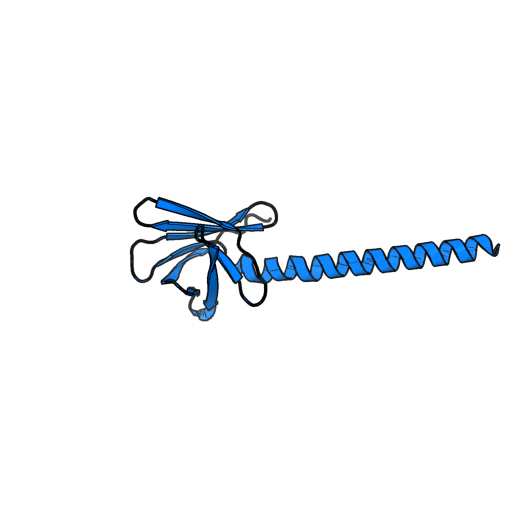00 92.62 110 ASP A CA 1
ATOM 880 C C . ASP A 1 110 ? 4.573 -7.135 -8.862 1.00 92.62 110 ASP A C 1
ATOM 882 O O . ASP A 1 110 ? 3.891 -6.643 -7.957 1.00 92.62 110 ASP A O 1
ATOM 886 N N . ALA A 1 111 ? 5.521 -8.037 -8.629 1.00 96.31 111 ALA A N 1
ATOM 887 C CA . ALA A 1 111 ? 5.998 -8.427 -7.317 1.00 96.31 111 ALA A CA 1
ATOM 888 C C . ALA A 1 111 ? 7.289 -7.678 -6.973 1.00 96.31 111 ALA A C 1
ATOM 890 O O . ALA A 1 111 ? 8.204 -7.545 -7.786 1.00 96.31 111 ALA A O 1
ATOM 891 N N . PHE A 1 112 ? 7.378 -7.234 -5.727 1.00 97.00 112 PHE A N 1
ATOM 892 C CA . PHE A 1 112 ? 8.456 -6.420 -5.200 1.00 97.00 112 PHE A CA 1
ATOM 893 C C . PHE A 1 112 ? 9.060 -7.066 -3.956 1.00 97.00 112 PHE A C 1
ATOM 895 O O . PHE A 1 112 ? 8.355 -7.650 -3.129 1.00 97.00 112 PHE A O 1
ATOM 902 N N . LYS A 1 113 ? 10.370 -6.893 -3.789 1.00 96.19 113 LYS A N 1
ATOM 903 C CA . LYS A 1 113 ? 11.097 -7.200 -2.554 1.00 96.19 113 LYS A CA 1
ATOM 904 C C . LYS A 1 113 ? 11.471 -5.916 -1.843 1.00 96.19 113 LYS A C 1
ATOM 906 O O . LYS A 1 113 ? 11.839 -4.927 -2.483 1.00 96.19 113 LYS A O 1
ATOM 911 N N . ARG A 1 114 ? 11.397 -5.923 -0.517 1.00 94.81 114 ARG A N 1
ATOM 912 C CA . ARG A 1 114 ? 11.807 -4.760 0.263 1.00 94.81 114 ARG A CA 1
ATOM 913 C C . ARG A 1 114 ? 13.320 -4.571 0.194 1.00 94.81 114 ARG A C 1
ATOM 915 O O . ARG A 1 114 ? 14.083 -5.516 0.376 1.00 94.81 114 ARG A O 1
ATOM 922 N N . THR A 1 115 ? 13.752 -3.337 -0.030 1.00 92.25 115 THR A N 1
ATOM 923 C CA . THR A 1 115 ? 15.168 -2.945 0.010 1.00 92.25 115 THR A CA 1
ATOM 924 C C . THR A 1 115 ? 15.517 -2.214 1.299 1.00 92.25 115 THR A C 1
ATOM 926 O O . THR A 1 115 ? 16.626 -2.353 1.807 1.00 92.25 115 THR A O 1
ATOM 929 N N . SER A 1 116 ? 14.570 -1.471 1.872 1.00 86.56 116 SER A N 1
ATOM 930 C CA . SER A 1 116 ? 14.725 -0.864 3.191 1.00 86.56 116 SER A CA 1
ATOM 931 C C . SER A 1 116 ? 13.378 -0.663 3.879 1.00 86.56 116 SER A C 1
ATOM 933 O O . SER A 1 116 ? 12.3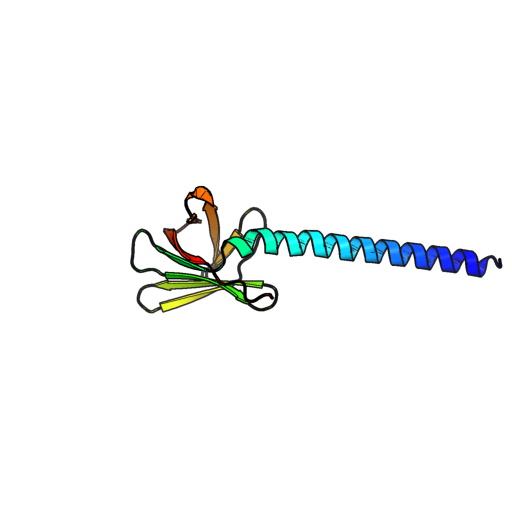52 -0.415 3.245 1.00 86.56 116 SER A O 1
ATOM 935 N N . LYS A 1 117 ? 13.376 -0.766 5.209 1.00 84.19 117 LYS A N 1
ATOM 936 C CA . LYS A 1 117 ? 12.243 -0.342 6.039 1.00 84.19 117 LYS A CA 1
ATOM 937 C C . LYS A 1 117 ? 12.374 1.148 6.323 1.00 84.19 117 LYS A C 1
ATOM 939 O O . LYS A 1 117 ? 13.486 1.637 6.533 1.00 84.19 117 LYS A O 1
ATOM 944 N N . LEU A 1 118 ? 11.250 1.860 6.354 1.00 77.00 118 LEU A N 1
ATOM 945 C CA . LEU A 1 118 ? 11.250 3.239 6.831 1.00 77.00 118 LEU A CA 1
ATOM 946 C C . LEU A 1 118 ? 11.701 3.246 8.301 1.00 77.00 118 LEU A C 1
ATOM 948 O O . LEU A 1 118 ? 11.187 2.472 9.110 1.00 77.00 118 LEU A O 1
ATOM 952 N N . LYS A 1 119 ? 12.678 4.091 8.650 1.00 66.25 119 LYS A N 1
ATOM 953 C CA . LYS A 1 119 ? 13.044 4.300 10.055 1.00 66.25 119 LYS A CA 1
ATOM 954 C C . LYS A 1 119 ? 11.872 4.997 10.744 1.00 66.25 119 LYS A C 1
ATOM 956 O O . LYS A 1 119 ? 11.450 6.062 10.301 1.00 66.25 119 LYS A O 1
ATOM 961 N N . ASN A 1 120 ? 11.348 4.400 11.812 1.00 55.12 120 ASN A N 1
ATOM 962 C CA . ASN A 1 120 ? 10.442 5.107 12.709 1.00 55.12 120 ASN A CA 1
ATOM 963 C C . ASN A 1 120 ? 11.267 6.183 13.425 1.00 55.12 120 ASN A C 1
ATOM 965 O O . ASN A 1 120 ? 12.011 5.865 14.344 1.00 55.12 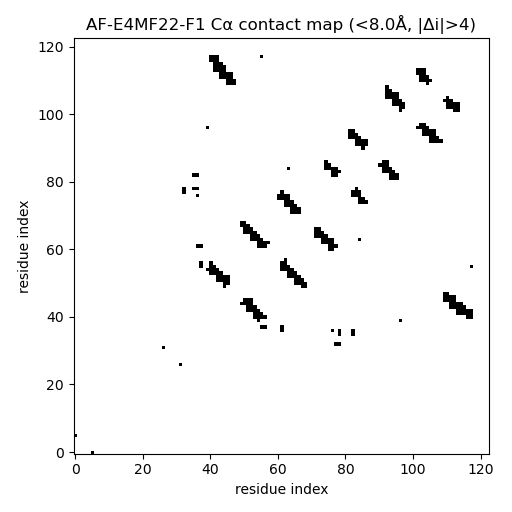120 ASN A O 1
ATOM 969 N N . ASN A 1 121 ? 11.148 7.437 12.993 1.00 51.06 121 ASN A N 1
ATOM 970 C CA . ASN A 1 121 ? 11.684 8.589 13.725 1.00 51.06 121 ASN A CA 1
ATOM 971 C C . ASN A 1 121 ? 10.656 9.136 14.737 1.00 51.06 121 ASN A C 1
ATOM 973 O O . ASN A 1 121 ? 10.717 10.301 15.109 1.00 51.06 121 ASN A O 1
ATOM 977 N N . GLU A 1 122 ? 9.688 8.314 15.145 1.00 46.59 122 GLU A N 1
ATOM 978 C CA . GLU A 1 122 ? 8.763 8.635 16.231 1.00 46.59 122 GLU A CA 1
ATOM 979 C C . GLU A 1 122 ? 9.408 8.157 17.537 1.00 46.59 122 GLU A C 1
ATOM 981 O O . GLU A 1 122 ? 9.334 6.973 17.876 1.00 46.59 122 GLU A O 1
ATOM 986 N N . GLN A 1 123 ? 10.107 9.081 18.198 1.00 35.56 123 GLN A N 1
ATOM 987 C CA . GLN A 1 123 ? 10.658 8.962 19.546 1.00 35.56 123 GLN A CA 1
ATOM 988 C C . GLN A 1 123 ? 10.063 10.070 20.412 1.00 35.56 123 GLN A C 1
ATOM 990 O O . GLN A 1 123 ? 9.932 11.200 19.888 1.00 35.56 123 GLN A O 1
#

Nearest PDB structures (foldseek):
  2qmi-assembly1_C  TM=6.789E-01  e=3.533E-02  Pyrococcus abyssi
  2ftb-assembly1_A  TM=4.227E-01  e=1.937E-01  Ambystoma mexicanum
  5b29-assembly1_A  TM=5.176E-01  e=7.232E-01  Homo sapiens
  1pmp-assembly3_B  TM=5.559E-01  e=1.476E+00  Bos taurus
  7fyd-assembly1_A  TM=5.217E-01  e=2.700E+00  Homo sapiens

Radius of gyration: 21.24 Å; Cα contacts (8 Å, |Δi|>4): 182; chains: 1; bounding box: 51×35×60 Å

Mean predicted aligned error: 7.75 Å

pLDDT: mean 88.91, std 10.58, range [35.56, 97.44]

Sequence (123 aa):
MPAAMKQLLWICAGILLTFTAVLGAFHLFYDYEYRKIRPLCGAWHSTLDDTRLVIEPCGDKFRITITRRGTSETHALHYKDCVYYTAYGGRRIDLFYTPPADALLLVPGDAFKRTSKLKNNEQ

Solvent-accessible surface area (backbone atoms only — not comparable to full-atom values): 6952 Å² total; per-residue (Å²): 130,60,70,68,59,58,54,51,51,52,51,52,51,52,52,52,50,52,51,50,52,52,52,51,49,50,50,54,56,53,53,45,44,47,66,67,49,57,82,62,31,18,36,31,32,42,76,85,53,90,35,36,38,36,30,43,80,53,88,97,44,38,33,39,39,42,35,47,98,90,46,74,49,76,35,60,52,46,68,83,94,53,40,30,35,60,46,96,86,71,46,71,32,38,48,48,75,40,77,96,72,49,32,39,34,35,45,80,74,56,47,27,40,64,76,43,71,58,79,81,84,83,125

Secondary structure (DSSP, 8-state):
--HHHHHHHHHHHHHHHHHHHHHHHHHHHHHHHHHHHGGG-EEEEESSSS-EEEEEEETTEEEEEEEETTEEEEEEEEESSSEEEE-TTS-EEEEEEEGGGTEEEEESS-EEEEEEEPP----

Foldseek 3Di:
DDPVVVVVVVVVVVVVVVVVVVVVVCCVVLVVFCVQQLQVAAKKAFPPDRKIWGWDDDVSFIKIWIDDPRDIDIFTWDDDPAIWTQGPVRDIWGWDADVVQCWIDIVVDTIIHGPDHDDPPPD